Protein AF-A0A8J1TM72-F1 (afdb_monomer)

pLDDT: mean 85.05, std 18.15, range [40.53, 98.62]

InterPro domains:
  IPR001611 Leucine-rich repeat [PF13855] (45-104)
  IPR001611 Leucine-rich repeat [PS51450] (45-66)
  IPR003591 Leucine-rich repeat, typical subtype [SM00369] (44-66)
  IPR003591 Leucine-rich repeat, typical subtype [SM00369] (67-90)
  IPR032675 Leucine-rich repeat domain superfamily [G3DSA:3.80.10.10] (8-107)
  IPR050328 Multifunctional Developmental and Immune Receptor [PTHR24373] (18-104)

Mean predicted aligned error: 6.26 Å

Secondary structure (DSSP, 8-state):
-HHHHHHHHHHHHTTS----S-EEEE-TTS---EE-TTTTTT-TTEEEEE--SS---EE-TTTTTT-TT--EEE--SS---EE-TTTTTT-TT--EEE--SS---EE-

Structure (mmCIF, N/CA/C/O backbone):
data_AF-A0A8J1TM72-F1
#
_entry.id   AF-A0A8J1TM72-F1
#
loop_
_atom_site.group_PDB
_atom_site.id
_atom_site.type_symbol
_atom_site.label_atom_id
_atom_site.label_alt_id
_atom_site.label_comp_id
_atom_site.label_asym_id
_atom_site.label_entity_id
_atom_site.label_seq_id
_atom_site.pdbx_PDB_ins_code
_atom_site.Cartn_x
_atom_site.Cartn_y
_atom_site.Cartn_z
_atom_site.occupancy
_atom_site.B_iso_or_equiv
_atom_site.auth_seq_id
_atom_site.auth_comp_id
_atom_site.auth_asym_id
_atom_site.auth_atom_id
_atom_site.pdbx_PDB_model_num
ATOM 1 N N . THR A 1 1 ? 1.258 -18.904 8.062 1.00 47.78 1 THR A N 1
ATOM 2 C CA . THR A 1 1 ? 0.892 -17.989 9.167 1.00 47.78 1 THR A CA 1
ATOM 3 C C . THR A 1 1 ? 1.260 -16.580 8.745 1.00 47.78 1 THR A C 1
ATOM 5 O O . THR A 1 1 ? 2.222 -16.444 8.005 1.00 47.78 1 THR A O 1
ATOM 8 N N . MET A 1 2 ? 0.519 -15.552 9.168 1.00 47.16 2 MET A N 1
ATOM 9 C CA . MET A 1 2 ? 0.776 -14.132 8.842 1.00 47.16 2 MET A CA 1
ATOM 10 C C . MET A 1 2 ? 2.254 -13.732 9.047 1.00 47.16 2 MET A C 1
ATOM 12 O O . MET A 1 2 ? 2.827 -13.018 8.235 1.00 47.16 2 MET A O 1
ATOM 16 N N . LEU A 1 3 ? 2.906 -14.334 10.053 1.00 47.94 3 LEU A N 1
ATOM 17 C CA . LEU A 1 3 ? 4.338 -14.196 10.328 1.00 47.94 3 LEU A CA 1
ATOM 18 C C . LEU A 1 3 ? 5.245 -14.563 9.134 1.00 47.94 3 LEU A C 1
ATOM 20 O O . LEU A 1 3 ? 6.212 -13.860 8.879 1.00 47.94 3 LEU A O 1
ATOM 24 N N . LEU A 1 4 ? 4.938 -15.636 8.391 1.00 52.03 4 LEU A N 1
ATOM 25 C CA . LEU A 1 4 ? 5.744 -16.114 7.253 1.00 52.03 4 LEU A CA 1
ATOM 26 C C . LEU A 1 4 ? 5.687 -15.167 6.043 1.00 52.03 4 LEU A C 1
ATOM 28 O O . LEU A 1 4 ? 6.660 -15.095 5.302 1.00 52.03 4 LEU A O 1
ATOM 32 N N . VAL A 1 5 ? 4.584 -14.432 5.857 1.00 52.66 5 VAL A N 1
ATOM 33 C CA . VAL A 1 5 ? 4.389 -13.515 4.716 1.00 52.66 5 VAL A CA 1
ATOM 34 C C . VAL A 1 5 ? 5.096 -12.183 4.969 1.00 52.66 5 VAL A C 1
ATOM 36 O O . VAL A 1 5 ? 5.851 -11.719 4.119 1.00 52.66 5 VAL A O 1
ATOM 39 N N . THR A 1 6 ? 4.967 -11.624 6.179 1.00 53.47 6 THR A N 1
ATOM 40 C CA . THR A 1 6 ? 5.759 -10.456 6.606 1.00 53.47 6 THR A CA 1
ATOM 41 C C . THR A 1 6 ? 7.261 -10.771 6.594 1.00 53.47 6 THR A C 1
ATOM 43 O O . TH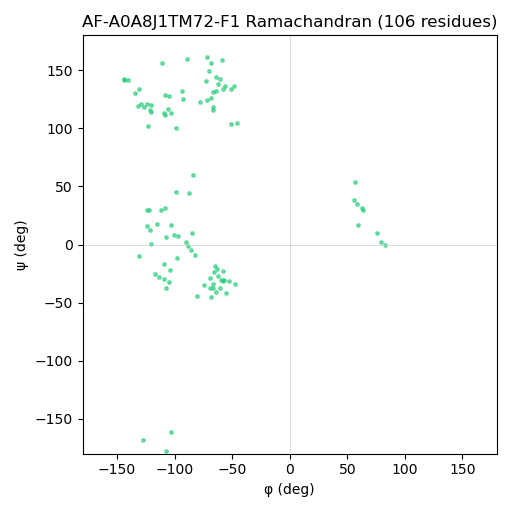R A 1 6 ? 8.065 -9.943 6.167 1.00 53.47 6 THR A O 1
ATOM 46 N N . LEU A 1 7 ? 7.649 -11.994 6.986 1.00 52.03 7 LEU A N 1
ATOM 47 C CA . LEU A 1 7 ? 9.027 -12.480 6.860 1.00 52.03 7 LEU A CA 1
ATOM 48 C C . LEU A 1 7 ? 9.460 -12.662 5.398 1.00 52.03 7 LEU A C 1
ATOM 50 O O . LEU A 1 7 ? 10.616 -12.391 5.111 1.00 52.03 7 LEU A O 1
ATOM 54 N N . MET A 1 8 ? 8.582 -13.057 4.471 1.00 54.62 8 MET A N 1
ATOM 55 C CA . MET A 1 8 ? 8.924 -13.203 3.047 1.00 54.62 8 MET A CA 1
ATOM 56 C C . MET A 1 8 ? 9.211 -11.862 2.367 1.00 54.62 8 MET A C 1
ATOM 58 O O . MET A 1 8 ? 10.230 -11.757 1.688 1.00 54.62 8 MET A O 1
ATOM 62 N N . ILE A 1 9 ? 8.388 -10.831 2.592 1.00 54.84 9 ILE A N 1
ATOM 63 C CA . ILE A 1 9 ? 8.647 -9.488 2.041 1.00 54.84 9 ILE A CA 1
ATOM 64 C C . ILE A 1 9 ? 9.940 -8.921 2.647 1.00 54.84 9 ILE A C 1
ATOM 66 O O . ILE A 1 9 ? 10.779 -8.398 1.921 1.00 54.84 9 ILE A O 1
ATOM 70 N N . CYS A 1 10 ? 10.174 -9.117 3.951 1.00 53.38 10 CYS A N 1
ATOM 71 C CA . CYS A 1 10 ? 11.408 -8.688 4.617 1.00 53.38 10 CYS A CA 1
ATOM 72 C C . CYS A 1 10 ? 12.658 -9.461 4.131 1.00 53.38 10 CYS A C 1
ATOM 74 O O . CYS A 1 10 ? 13.719 -8.870 3.941 1.00 53.38 10 CYS A O 1
ATOM 76 N N . PHE A 1 11 ? 12.538 -10.767 3.862 1.00 46.62 11 PHE A N 1
ATOM 77 C CA . PHE A 1 11 ? 13.636 -11.618 3.381 1.00 46.62 11 PHE A CA 1
ATOM 78 C C . PHE A 1 11 ? 13.969 -11.371 1.897 1.00 46.62 11 PHE A C 1
ATOM 80 O O . PHE A 1 11 ? 15.143 -11.373 1.519 1.00 46.62 11 PHE A O 1
ATOM 87 N N . LEU A 1 12 ? 12.965 -11.079 1.060 1.00 48.62 12 LEU A N 1
ATOM 88 C CA . LEU A 1 12 ? 13.157 -10.656 -0.335 1.00 48.62 12 LEU A CA 1
ATOM 89 C C . LEU A 1 12 ? 13.769 -9.243 -0.423 1.00 48.62 12 LEU A C 1
ATOM 91 O O . LEU A 1 12 ? 14.667 -9.015 -1.233 1.00 48.62 12 LEU A O 1
ATOM 95 N N . CYS A 1 13 ? 13.366 -8.333 0.474 1.00 50.25 13 CYS A N 1
ATOM 96 C CA . CYS A 1 13 ? 13.862 -6.953 0.592 1.00 50.25 13 CYS A CA 1
ATOM 97 C C . CYS A 1 13 ? 15.365 -6.858 0.940 1.00 50.25 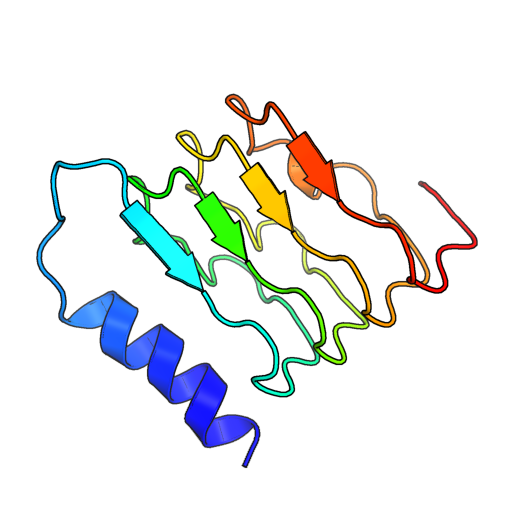13 CYS A C 1
ATOM 99 O O . CYS A 1 13 ? 15.990 -5.828 0.684 1.00 50.25 13 CYS A O 1
ATOM 101 N N . GLN A 1 14 ? 15.963 -7.918 1.503 1.00 47.06 14 GLN A N 1
ATOM 102 C CA . GLN A 1 14 ? 17.386 -7.960 1.875 1.00 47.06 14 GLN A CA 1
ATOM 103 C C . GLN A 1 14 ? 18.297 -8.657 0.849 1.00 47.06 14 GLN A C 1
ATOM 105 O O . GLN A 1 14 ? 19.517 -8.576 0.990 1.00 47.06 14 GLN A O 1
ATOM 110 N N . THR A 1 15 ? 17.757 -9.359 -0.159 1.00 40.53 15 THR A N 1
ATOM 111 C CA . THR A 1 15 ? 18.567 -10.296 -0.971 1.00 40.53 15 THR A CA 1
ATOM 112 C C . THR A 1 15 ? 18.440 -10.168 -2.489 1.00 40.53 15 THR A C 1
ATOM 114 O O . THR A 1 15 ? 19.259 -10.760 -3.194 1.00 40.53 15 THR A O 1
ATOM 117 N N . MET A 1 16 ? 17.495 -9.387 -3.027 1.00 47.50 16 MET A N 1
ATOM 118 C CA . MET A 1 16 ? 17.399 -9.206 -4.481 1.00 47.50 16 MET A CA 1
ATOM 119 C C . MET A 1 16 ? 18.199 -7.977 -4.950 1.00 47.50 16 MET A C 1
ATOM 121 O O . MET A 1 16 ? 17.977 -6.877 -4.442 1.00 47.50 16 MET A O 1
ATOM 125 N N . PRO A 1 17 ? 19.138 -8.123 -5.907 1.00 49.00 17 PRO A N 1
ATOM 126 C CA . PRO A 1 17 ? 19.819 -6.978 -6.500 1.00 49.00 17 PRO A CA 1
ATOM 127 C C . PRO A 1 17 ? 18.802 -6.057 -7.184 1.00 49.00 17 PRO A C 1
ATOM 129 O O . PRO A 1 17 ? 17.838 -6.527 -7.783 1.00 49.00 17 PRO A O 1
ATOM 132 N N . GLN A 1 18 ? 19.035 -4.747 -7.087 1.00 51.06 18 GLN A N 1
ATOM 133 C CA . GLN A 1 18 ? 18.233 -3.689 -7.709 1.00 51.06 18 GLN A CA 1
ATOM 134 C C . GLN A 1 18 ? 18.041 -3.973 -9.209 1.00 51.06 18 GLN A C 1
ATOM 136 O O . GLN A 1 18 ? 18.967 -3.800 -10.006 1.00 51.06 18 GLN A O 1
ATOM 141 N N . LEU A 1 19 ? 16.852 -4.438 -9.598 1.00 46.88 19 LEU A N 1
ATOM 142 C CA . LEU A 1 19 ? 16.505 -4.639 -11.002 1.00 46.88 19 LEU A CA 1
ATOM 143 C C . LEU A 1 19 ? 16.166 -3.273 -11.608 1.00 46.88 19 LEU A C 1
ATOM 145 O O . LEU A 1 19 ? 15.319 -2.536 -11.105 1.00 46.88 19 LEU A O 1
ATOM 149 N N . THR A 1 20 ? 16.890 -2.923 -12.667 1.00 48.38 20 THR A N 1
ATOM 150 C CA . THR A 1 20 ? 16.915 -1.595 -13.306 1.00 48.38 20 THR A CA 1
ATOM 151 C C . THR A 1 20 ? 15.791 -1.393 -14.328 1.00 48.38 20 THR A C 1
ATOM 153 O O . THR A 1 20 ? 15.784 -0.406 -15.058 1.00 48.38 20 THR A O 1
ATOM 156 N N . GLU A 1 21 ? 14.833 -2.316 -14.378 1.00 54.94 21 GLU A N 1
ATOM 157 C CA . GLU A 1 21 ? 13.635 -2.221 -15.208 1.00 54.94 21 GLU A CA 1
ATOM 158 C C . GLU A 1 21 ? 12.398 -2.031 -14.327 1.00 54.94 21 GLU A C 1
ATOM 160 O O . GLU A 1 21 ? 12.404 -2.386 -13.145 1.00 54.94 21 GLU A O 1
ATOM 165 N N . ALA A 1 22 ? 11.345 -1.446 -14.908 1.00 56.34 22 ALA A N 1
ATOM 166 C CA . ALA A 1 22 ? 10.056 -1.222 -14.263 1.00 56.34 22 ALA A CA 1
ATOM 167 C C . ALA A 1 22 ? 9.611 -2.490 -13.523 1.00 56.34 22 ALA A C 1
ATOM 169 O O . ALA A 1 22 ? 9.220 -3.486 -14.135 1.00 56.34 22 ALA A O 1
ATOM 170 N N . THR A 1 23 ? 9.727 -2.466 -12.195 1.00 81.94 23 THR A N 1
ATOM 171 C CA . THR A 1 23 ? 9.484 -3.661 -11.397 1.00 81.94 23 THR A CA 1
ATOM 172 C C . THR A 1 23 ? 8.030 -3.646 -10.949 1.00 81.94 23 THR A C 1
ATOM 174 O O . THR A 1 23 ? 7.506 -2.624 -10.491 1.00 81.94 23 THR A O 1
ATOM 177 N N . ARG A 1 24 ? 7.365 -4.786 -11.123 1.00 87.06 24 ARG A N 1
ATOM 178 C CA . ARG A 1 24 ? 6.026 -5.047 -10.605 1.00 87.06 24 ARG A CA 1
ATOM 179 C C . ARG A 1 24 ? 6.149 -5.978 -9.409 1.00 87.06 24 ARG A C 1
ATOM 181 O O . ARG A 1 24 ? 6.716 -7.059 -9.548 1.00 87.06 24 ARG A O 1
ATOM 188 N N . LEU A 1 25 ? 5.555 -5.594 -8.286 1.00 88.06 25 LEU A N 1
ATOM 189 C CA . LEU A 1 25 ? 5.358 -6.465 -7.131 1.00 88.06 25 LEU A CA 1
ATOM 190 C C . LEU A 1 25 ? 3.876 -6.818 -7.018 1.00 88.06 25 LEU A C 1
ATOM 192 O O . LEU A 1 25 ? 3.007 -5.944 -7.067 1.00 88.06 25 LEU A O 1
ATOM 196 N N . ASP A 1 26 ? 3.593 -8.111 -6.905 1.00 88.75 26 ASP A N 1
ATOM 197 C CA . ASP A 1 26 ? 2.240 -8.634 -6.764 1.00 88.75 26 ASP A CA 1
ATOM 198 C C . ASP A 1 26 ? 2.136 -9.464 -5.486 1.00 88.75 26 ASP A C 1
ATOM 200 O O . ASP A 1 26 ? 2.590 -10.603 -5.435 1.00 88.75 26 ASP A O 1
ATOM 204 N N . GLU A 1 27 ? 1.542 -8.862 -4.461 1.00 90.38 27 GLU A N 1
ATOM 205 C CA . GLU A 1 27 ? 1.259 -9.463 -3.155 1.00 90.38 27 GLU A CA 1
ATOM 206 C C . GLU A 1 27 ? -0.258 -9.632 -2.972 1.00 90.38 27 GLU A C 1
ATOM 208 O O . GLU A 1 27 ? -0.796 -9.550 -1.865 1.00 90.38 27 GLU A O 1
ATOM 213 N N . SER A 1 28 ? -0.990 -9.828 -4.071 1.00 92.00 28 SER A N 1
ATOM 214 C CA . SER A 1 28 ? -2.440 -10.011 -4.028 1.00 92.00 28 SER A CA 1
ATOM 215 C C . SER A 1 28 ? -2.801 -11.384 -3.456 1.00 92.00 28 SER A C 1
ATOM 217 O O . SER A 1 28 ? -2.210 -12.399 -3.827 1.00 92.00 28 SER A O 1
ATOM 219 N N . ASN A 1 29 ? -3.849 -11.461 -2.631 1.00 91.56 29 ASN A N 1
ATOM 220 C CA . ASN A 1 29 ? -4.316 -12.703 -1.984 1.00 91.56 29 ASN A CA 1
ATOM 221 C C . ASN A 1 29 ? -3.311 -13.365 -1.013 1.00 91.56 29 ASN A C 1
ATOM 223 O O . ASN A 1 29 ? -3.321 -14.588 -0.850 1.00 91.56 29 ASN A O 1
ATOM 227 N N . THR A 1 30 ? -2.469 -12.591 -0.329 1.00 85.56 30 THR A N 1
ATOM 228 C CA . THR A 1 30 ? -1.485 -13.107 0.644 1.00 85.56 30 THR A CA 1
ATOM 229 C C . THR A 1 30 ? -1.923 -12.967 2.107 1.00 85.56 30 THR A C 1
ATOM 231 O O . THR A 1 30 ? -1.172 -13.310 3.018 1.00 85.56 30 THR A O 1
ATOM 234 N N . GLN A 1 31 ? -3.178 -12.567 2.344 1.00 90.06 31 GLN A N 1
ATOM 235 C CA . GLN A 1 31 ? -3.789 -12.388 3.671 1.00 90.06 31 GLN A CA 1
ATOM 236 C C . GLN A 1 31 ? -3.119 -11.288 4.512 1.00 90.06 31 GLN A C 1
ATOM 238 O O . GLN A 1 31 ? -3.118 -11.364 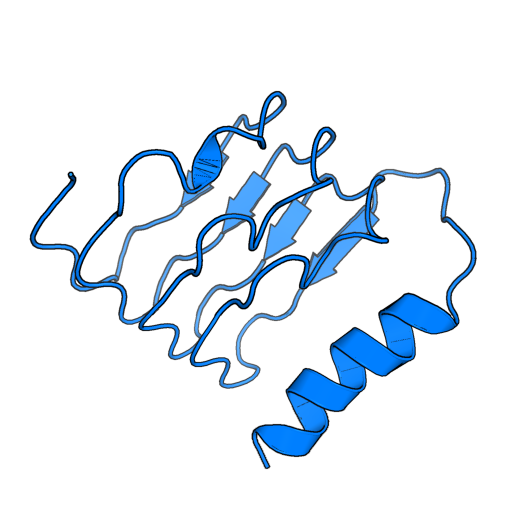5.742 1.00 90.06 31 GLN A O 1
ATOM 243 N N . LEU A 1 32 ? -2.562 -10.259 3.866 1.00 88.50 32 LEU A N 1
ATOM 244 C CA . LEU A 1 32 ? -2.029 -9.085 4.563 1.00 88.50 32 LEU A CA 1
ATOM 245 C C . LEU A 1 32 ? -3.140 -8.360 5.326 1.00 88.50 32 LEU A C 1
ATOM 247 O O . LEU A 1 32 ? -4.240 -8.197 4.805 1.00 88.50 32 LEU A O 1
ATOM 251 N N . THR A 1 33 ? -2.842 -7.915 6.545 1.00 93.19 33 THR A N 1
ATOM 252 C CA . THR A 1 33 ? -3.792 -7.215 7.431 1.00 93.19 33 THR A CA 1
ATOM 253 C C . THR A 1 33 ? -3.378 -5.781 7.744 1.00 93.19 33 THR A C 1
ATOM 255 O O . THR A 1 33 ? -4.233 -4.938 8.001 1.00 93.19 33 THR A O 1
ATOM 258 N N . ILE A 1 34 ? -2.082 -5.483 7.678 1.00 92.81 34 ILE A N 1
ATOM 259 C CA . ILE A 1 34 ? -1.516 -4.165 7.955 1.00 92.81 34 ILE A CA 1
ATOM 260 C C . ILE A 1 34 ? -0.346 -3.894 7.009 1.00 92.81 34 ILE A C 1
ATOM 262 O O . ILE A 1 34 ? 0.429 -4.805 6.703 1.00 92.81 34 ILE A O 1
ATOM 266 N N . LEU A 1 35 ? -0.223 -2.648 6.552 1.00 93.12 35 LEU A N 1
ATOM 267 C CA . LEU A 1 35 ? 0.978 -2.146 5.886 1.00 93.12 35 LEU A CA 1
ATOM 268 C C . LEU A 1 35 ? 1.752 -1.288 6.881 1.00 93.12 35 LEU A C 1
ATOM 270 O O . LEU A 1 35 ? 1.257 -0.244 7.301 1.00 93.12 35 LEU A O 1
ATOM 274 N N . THR A 1 36 ? 2.936 -1.749 7.269 1.00 91.06 36 THR A N 1
ATOM 275 C CA . THR A 1 36 ? 3.756 -1.091 8.291 1.00 91.06 36 THR A CA 1
ATOM 276 C C . THR A 1 36 ? 4.695 -0.058 7.687 1.00 91.06 36 THR A C 1
ATOM 278 O O . THR A 1 36 ? 5.031 -0.145 6.503 1.00 91.06 36 THR A O 1
ATOM 281 N N . GLU A 1 37 ? 5.177 0.875 8.504 1.00 89.38 37 GLU A N 1
ATOM 282 C CA . GLU A 1 37 ? 6.189 1.858 8.104 1.00 89.38 37 GLU A CA 1
ATOM 283 C C . GLU A 1 37 ? 7.378 1.192 7.375 1.00 89.38 37 GLU A C 1
ATOM 285 O O . GLU A 1 37 ? 7.880 0.145 7.793 1.00 89.38 37 GLU A O 1
ATOM 290 N N . ASN A 1 38 ? 7.837 1.796 6.271 1.00 87.25 38 ASN A N 1
ATOM 291 C CA . ASN A 1 38 ? 9.006 1.364 5.494 1.00 87.25 38 ASN A CA 1
ATOM 292 C C . ASN A 1 38 ? 8.934 -0.069 4.926 1.00 87.25 38 ASN A C 1
ATOM 294 O O . ASN A 1 38 ? 9.957 -0.607 4.495 1.00 87.25 38 ASN A O 1
ATOM 298 N N . MET A 1 39 ? 7.745 -0.683 4.856 1.00 85.88 39 MET A N 1
ATOM 299 C CA . MET A 1 39 ? 7.555 -2.052 4.350 1.00 85.88 39 MET A CA 1
ATOM 300 C C . MET A 1 39 ? 8.174 -2.277 2.958 1.00 85.88 39 MET A C 1
ATOM 302 O O . MET A 1 39 ? 8.660 -3.372 2.671 1.00 85.88 39 MET A O 1
ATOM 306 N N . PHE A 1 40 ? 8.214 -1.242 2.113 1.00 86.56 40 PHE A N 1
ATOM 307 C CA . PHE A 1 40 ? 8.735 -1.318 0.745 1.00 86.56 40 PHE A CA 1
ATOM 308 C C . PHE A 1 40 ? 9.997 -0.476 0.498 1.00 86.56 40 PHE A C 1
ATOM 310 O O . PHE A 1 40 ? 10.350 -0.246 -0.656 1.00 86.56 40 PHE A O 1
ATOM 317 N N . VAL A 1 41 ? 10.713 -0.050 1.544 1.00 85.06 41 VAL A N 1
ATOM 318 C CA . VAL A 1 41 ? 11.781 0.968 1.440 1.00 85.06 41 VAL A CA 1
ATOM 319 C C . VAL A 1 41 ? 12.916 0.630 0.458 1.00 85.06 41 VAL A C 1
ATOM 321 O O . VAL A 1 41 ? 13.467 1.531 -0.166 1.00 85.06 41 VAL A O 1
ATOM 324 N N . ASN A 1 42 ? 13.245 -0.653 0.253 1.0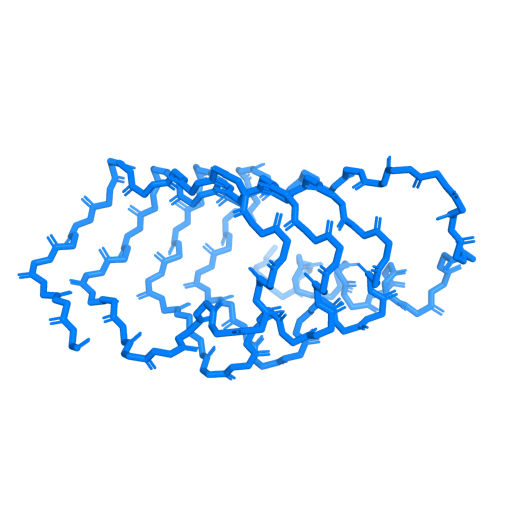0 81.50 42 ASN A N 1
ATOM 325 C CA . ASN A 1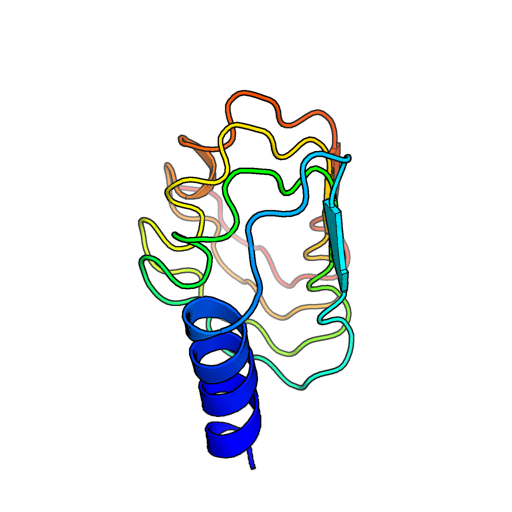 42 ? 14.305 -1.051 -0.691 1.00 81.50 42 ASN A CA 1
ATOM 326 C C . ASN A 1 42 ? 13.813 -1.258 -2.134 1.00 81.50 42 ASN A C 1
ATOM 328 O O . ASN A 1 42 ? 14.616 -1.569 -3.014 1.00 81.50 42 ASN A O 1
ATOM 332 N N . HIS A 1 43 ? 12.518 -1.092 -2.398 1.00 83.19 43 HIS A N 1
ATOM 333 C CA . HIS A 1 43 ? 11.900 -1.342 -3.699 1.00 83.19 43 HIS A CA 1
ATOM 334 C C . HIS A 1 43 ? 11.704 -0.045 -4.506 1.00 83.19 43 HIS A C 1
ATOM 336 O O . HIS A 1 43 ? 10.649 0.192 -5.095 1.00 83.19 43 HIS A O 1
ATOM 342 N N . THR A 1 44 ? 12.729 0.806 -4.537 1.00 88.25 44 THR A N 1
ATOM 343 C CA . THR A 1 44 ? 12.665 2.174 -5.088 1.00 88.25 44 THR A CA 1
ATOM 344 C C . THR A 1 44 ? 12.392 2.238 -6.599 1.00 88.25 44 THR A C 1
ATOM 346 O O . THR A 1 44 ? 11.944 3.268 -7.109 1.00 88.25 44 THR A O 1
ATOM 349 N N . SER A 1 45 ? 12.615 1.134 -7.324 1.00 89.25 45 SER A N 1
ATOM 350 C CA . SER A 1 45 ? 12.312 0.985 -8.754 1.00 89.25 45 SER A CA 1
ATOM 351 C C . SER A 1 45 ? 10.902 0.448 -9.056 1.00 89.25 45 SER A C 1
ATOM 353 O O . SER A 1 45 ? 10.569 0.235 -10.228 1.00 89.25 45 SER A O 1
ATOM 355 N N . LEU A 1 46 ? 10.056 0.209 -8.040 1.00 91.00 46 LEU A N 1
ATOM 356 C CA . LEU A 1 46 ? 8.689 -0.261 -8.273 1.00 91.00 46 LEU A CA 1
ATOM 357 C C . LEU A 1 46 ? 7.865 0.776 -9.028 1.00 91.00 46 LEU A C 1
ATOM 359 O O . LEU A 1 46 ? 7.803 1.943 -8.657 1.00 91.00 46 LEU A O 1
ATOM 363 N N . THR A 1 47 ? 7.176 0.296 -10.057 1.00 95.44 47 THR A N 1
ATOM 364 C CA . THR A 1 47 ? 6.234 1.078 -10.876 1.00 95.44 47 THR A CA 1
ATOM 365 C C . THR A 1 47 ? 4.800 0.586 -10.697 1.00 95.44 47 THR A C 1
ATOM 367 O O . THR A 1 47 ? 3.864 1.383 -10.738 1.00 95.44 47 THR A O 1
ATOM 370 N N . ASP A 1 48 ? 4.629 -0.698 -10.373 1.00 95.62 48 ASP A N 1
ATOM 371 C CA . ASP A 1 48 ? 3.337 -1.341 -10.161 1.00 95.62 48 ASP A CA 1
ATOM 372 C C . ASP A 1 48 ? 3.354 -2.157 -8.861 1.00 95.62 48 ASP A C 1
ATOM 374 O O . ASP A 1 48 ? 4.105 -3.126 -8.739 1.00 95.62 48 ASP A O 1
ATOM 378 N N . LEU A 1 49 ? 2.486 -1.808 -7.911 1.00 95.75 49 LEU A N 1
ATOM 379 C CA . LEU A 1 49 ? 2.309 -2.519 -6.645 1.00 95.75 49 LEU A CA 1
ATOM 380 C C . LEU A 1 49 ? 0.860 -2.993 -6.515 1.00 95.75 49 LEU A C 1
ATOM 382 O O . LEU A 1 49 ? -0.079 -2.191 -6.448 1.00 95.75 49 LEU A O 1
ATOM 386 N N . ARG A 1 50 ? 0.675 -4.315 -6.483 1.00 96.31 50 ARG A N 1
ATOM 387 C CA . ARG A 1 50 ? -0.627 -4.950 -6.268 1.00 96.31 50 ARG A CA 1
ATOM 388 C C .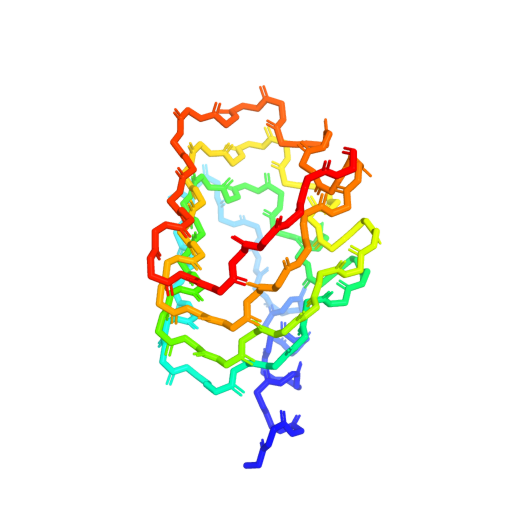 ARG A 1 50 ? -0.722 -5.539 -4.867 1.00 96.31 50 ARG A C 1
ATOM 390 O O . ARG A 1 50 ? 0.026 -6.445 -4.523 1.00 96.31 50 ARG A O 1
ATOM 397 N N . LEU A 1 51 ? -1.651 -5.003 -4.083 1.00 96.31 51 LEU A N 1
ATOM 398 C CA . LEU A 1 51 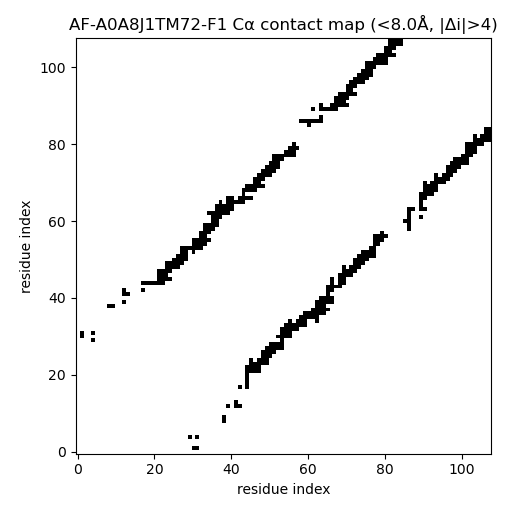? -1.987 -5.412 -2.717 1.00 96.31 51 LEU A CA 1
ATOM 399 C C . LEU A 1 51 ? -3.478 -5.766 -2.598 1.00 96.31 51 LEU A C 1
ATOM 401 O O . LEU A 1 51 ? -4.033 -5.807 -1.496 1.00 96.31 51 LEU A O 1
ATOM 405 N N . ASP A 1 52 ? -4.154 -5.981 -3.726 1.00 98.06 52 ASP A N 1
ATOM 406 C CA . ASP A 1 52 ? -5.584 -6.254 -3.749 1.00 98.06 52 ASP A CA 1
ATOM 407 C C . ASP A 1 52 ? -5.952 -7.641 -3.229 1.00 98.06 52 ASP A C 1
ATOM 409 O O . ASP A 1 52 ? -5.131 -8.557 -3.155 1.00 98.06 52 ASP A O 1
ATOM 413 N N . ARG A 1 53 ? -7.228 -7.794 -2.859 1.00 97.50 53 ARG A N 1
ATOM 414 C CA . ARG A 1 53 ? -7.785 -9.060 -2.353 1.00 97.50 53 ARG A CA 1
ATOM 415 C C . ARG A 1 53 ? -7.065 -9.566 -1.100 1.00 97.50 53 ARG A C 1
ATOM 417 O O . ARG A 1 53 ? -6.887 -10.770 -0.913 1.00 97.50 53 ARG A O 1
ATOM 424 N N . ASN A 1 54 ? -6.635 -8.643 -0.249 1.00 95.56 54 ASN A N 1
ATOM 425 C CA . ASN A 1 54 ? -6.070 -8.937 1.060 1.00 95.56 54 ASN A CA 1
ATOM 426 C C . ASN A 1 54 ? -7.112 -8.653 2.157 1.00 95.56 54 ASN A C 1
ATOM 428 O O . ASN A 1 54 ? -8.318 -8.676 1.919 1.00 95.56 54 ASN A O 1
ATOM 432 N N . GLN A 1 55 ? -6.660 -8.497 3.395 1.00 97.06 55 GLN A N 1
ATOM 433 C CA . GLN A 1 55 ? -7.483 -8.199 4.563 1.00 97.06 55 GLN A CA 1
ATOM 434 C C . GLN A 1 55 ? -6.986 -6.916 5.244 1.00 97.06 55 GLN A C 1
ATOM 436 O O . GLN A 1 55 ? -7.090 -6.800 6.463 1.00 97.06 55 GLN A O 1
ATOM 441 N N . ILE A 1 56 ? -6.400 -5.988 4.475 1.00 97.31 56 ILE A N 1
ATOM 442 C CA . ILE A 1 56 ? -5.719 -4.806 5.012 1.00 97.31 56 ILE A CA 1
ATOM 443 C C . ILE A 1 56 ? -6.754 -3.897 5.669 1.00 97.31 56 ILE A C 1
ATOM 445 O O . ILE A 1 56 ? -7.658 -3.409 4.994 1.00 97.31 56 ILE A O 1
ATOM 449 N N . THR A 1 57 ? -6.609 -3.677 6.973 1.00 97.06 57 THR A N 1
ATOM 450 C CA . THR A 1 57 ? -7.452 -2.775 7.770 1.00 97.06 57 THR A CA 1
ATOM 451 C C . THR A 1 57 ? -6.747 -1.467 8.100 1.00 97.06 57 THR A C 1
ATOM 453 O O . THR A 1 57 ? -7.409 -0.473 8.378 1.00 97.06 57 THR A O 1
ATOM 456 N N . GLU A 1 58 ? -5.412 -1.453 8.069 1.00 95.69 58 GLU A N 1
ATOM 457 C CA . GLU A 1 58 ? -4.604 -0.293 8.440 1.00 95.69 58 GLU A CA 1
ATOM 458 C C . GLU A 1 58 ? -3.393 -0.109 7.515 1.00 95.69 58 GLU A C 1
ATOM 460 O O . GLU A 1 58 ? -2.740 -1.069 7.100 1.00 95.69 58 GLU A O 1
ATOM 465 N N . ILE A 1 59 ? -3.101 1.158 7.217 1.00 96.44 59 ILE A N 1
ATOM 466 C CA . ILE A 1 59 ? -1.878 1.617 6.559 1.00 96.44 59 ILE A CA 1
ATOM 467 C C . ILE A 1 59 ? -1.212 2.594 7.525 1.00 96.44 59 ILE A C 1
ATOM 469 O O . ILE A 1 59 ? -1.771 3.652 7.829 1.00 96.44 59 ILE A O 1
ATOM 473 N N . GLU A 1 60 ? -0.042 2.227 8.036 1.00 94.12 60 GLU A N 1
ATOM 474 C CA . GLU A 1 60 ? 0.746 3.103 8.895 1.00 94.12 60 GLU A CA 1
ATOM 475 C C . GLU A 1 60 ? 1.330 4.277 8.086 1.00 94.12 60 GLU A C 1
ATOM 477 O O . GLU A 1 60 ? 1.625 4.134 6.891 1.00 94.12 60 GLU A O 1
ATOM 482 N N . PRO A 1 61 ? 1.530 5.453 8.712 1.00 93.81 61 PRO A N 1
ATOM 483 C CA . PRO A 1 61 ? 2.290 6.535 8.097 1.00 93.81 61 PRO A CA 1
ATOM 484 C C . PRO A 1 61 ? 3.645 6.028 7.590 1.00 93.81 61 PRO A C 1
ATOM 486 O O . PRO A 1 61 ? 4.336 5.294 8.286 1.00 93.81 61 PRO A O 1
ATOM 489 N N . GLY A 1 62 ? 4.020 6.399 6.365 1.00 92.19 62 GLY A N 1
ATOM 490 C CA . GLY A 1 62 ? 5.293 5.976 5.776 1.00 92.19 62 GLY A CA 1
ATOM 491 C C . GLY A 1 62 ? 5.342 4.523 5.287 1.00 92.19 62 GLY A C 1
ATOM 492 O O . GLY A 1 62 ? 6.414 4.049 4.912 1.00 92.19 62 GLY A O 1
ATOM 493 N N . ALA A 1 63 ? 4.218 3.798 5.227 1.00 94.50 63 ALA A N 1
ATOM 494 C CA . ALA A 1 63 ? 4.200 2.442 4.666 1.00 94.50 63 ALA A CA 1
ATOM 495 C C . ALA A 1 63 ? 4.700 2.378 3.209 1.00 94.50 63 ALA A C 1
ATOM 497 O O . ALA A 1 63 ? 5.321 1.397 2.800 1.00 94.50 63 ALA A O 1
ATOM 498 N N . PHE A 1 64 ? 4.480 3.450 2.443 1.00 94.88 64 PHE A N 1
ATOM 499 C CA . PHE A 1 64 ? 4.911 3.586 1.049 1.00 94.88 64 PHE A CA 1
ATOM 500 C C . PHE A 1 64 ? 6.155 4.474 0.863 1.00 94.88 64 PHE A C 1
ATOM 502 O O . PHE A 1 64 ? 6.423 4.940 -0.245 1.00 94.88 64 PHE A O 1
ATOM 509 N N . SER A 1 65 ? 6.914 4.737 1.930 1.00 92.25 65 SER A N 1
ATOM 510 C CA . SER A 1 65 ? 8.160 5.506 1.849 1.00 92.25 65 SER A CA 1
ATOM 511 C C . SER A 1 65 ? 9.148 4.881 0.855 1.00 92.25 65 SER A C 1
ATOM 513 O O . SER A 1 65 ? 9.349 3.667 0.847 1.00 92.25 65 SER A O 1
ATOM 515 N N . GLY A 1 66 ? 9.780 5.721 0.029 1.00 90.31 66 GLY A N 1
ATOM 516 C CA . GLY A 1 66 ? 10.772 5.308 -0.974 1.00 90.31 66 GLY A CA 1
ATOM 517 C C . GLY A 1 66 ? 10.189 4.805 -2.299 1.00 90.31 66 GLY A C 1
ATOM 518 O O . GLY A 1 66 ? 10.946 4.478 -3.209 1.00 90.31 66 GLY A O 1
ATOM 519 N N . LEU A 1 67 ? 8.860 4.763 -2.447 1.00 93.56 67 LEU A N 1
ATOM 520 C CA . LEU A 1 67 ? 8.187 4.362 -3.687 1.00 93.56 67 LEU A CA 1
ATOM 521 C C . LEU A 1 67 ? 7.969 5.540 -4.655 1.00 93.56 67 LEU A C 1
ATOM 523 O O . LEU A 1 67 ? 6.899 5.679 -5.248 1.00 93.56 67 LEU A O 1
ATOM 527 N N . ASP A 1 68 ? 8.987 6.386 -4.838 1.00 93.38 68 ASP A N 1
ATOM 528 C CA . ASP A 1 68 ? 8.900 7.610 -5.654 1.00 93.38 68 ASP A CA 1
ATOM 529 C C . ASP A 1 68 ? 8.588 7.323 -7.135 1.00 93.38 68 ASP A C 1
ATOM 531 O O . ASP A 1 68 ? 7.980 8.146 -7.821 1.00 93.38 68 ASP A O 1
ATOM 535 N N . SER A 1 69 ? 8.967 6.136 -7.624 1.00 94.62 69 SER A N 1
ATOM 536 C CA . SER A 1 69 ? 8.745 5.680 -9.005 1.00 94.62 69 SER A CA 1
ATOM 537 C C . SER A 1 69 ? 7.373 5.028 -9.237 1.00 94.62 69 SER A C 1
ATOM 539 O O . SER A 1 69 ? 7.056 4.667 -10.374 1.00 94.62 69 SER A O 1
ATOM 541 N N . LEU A 1 70 ? 6.557 4.845 -8.190 1.00 96.69 70 LEU A N 1
ATOM 542 C CA . LEU A 1 70 ? 5.330 4.054 -8.272 1.00 96.69 70 LEU A CA 1
ATOM 543 C C . LEU A 1 70 ? 4.250 4.777 -9.078 1.00 96.69 70 LEU A C 1
ATOM 545 O O . LEU A 1 70 ? 3.843 5.883 -8.738 1.00 96.69 70 LEU A O 1
ATOM 549 N N . GLN A 1 71 ? 3.742 4.118 -10.118 1.00 97.81 71 GLN A N 1
ATOM 550 C CA . GLN A 1 71 ? 2.719 4.646 -11.025 1.00 97.81 71 GLN A CA 1
ATOM 551 C C . GLN A 1 71 ? 1.344 4.025 -10.775 1.00 97.81 71 GLN A C 1
ATOM 553 O O . GLN A 1 71 ? 0.318 4.689 -10.950 1.00 97.81 71 GLN A O 1
ATOM 558 N N . HIS A 1 72 ? 1.301 2.763 -10.347 1.00 98.31 72 HIS A N 1
ATOM 559 C CA . HIS A 1 72 ? 0.063 2.029 -10.124 1.00 98.31 72 HIS A CA 1
ATOM 560 C C . HIS A 1 72 ? 0.043 1.387 -8.736 1.00 98.31 72 HIS A C 1
ATOM 562 O O . HIS A 1 72 ? 0.876 0.535 -8.428 1.00 98.31 72 HIS A O 1
ATOM 568 N N . LEU A 1 73 ? -0.958 1.746 -7.929 1.00 98.38 73 LEU A N 1
ATOM 569 C CA . LEU A 1 73 ? -1.217 1.143 -6.624 1.00 98.38 73 LEU A CA 1
ATOM 570 C C . LEU A 1 73 ? -2.619 0.531 -6.592 1.00 98.38 73 LEU A C 1
ATOM 572 O O . LEU A 1 73 ? -3.628 1.222 -6.762 1.00 98.38 73 LEU A O 1
ATOM 576 N N . SER A 1 74 ? -2.685 -0.778 -6.357 1.00 98.56 74 SER A N 1
ATOM 577 C CA . SER A 1 74 ? -3.941 -1.511 -6.203 1.00 98.56 74 SER A CA 1
ATOM 578 C C . SER A 1 74 ? -4.140 -1.935 -4.752 1.00 98.56 74 SER A C 1
ATOM 580 O O . SER A 1 74 ? -3.401 -2.771 -4.247 1.00 98.56 74 SER A O 1
ATOM 582 N N . LEU A 1 75 ? -5.153 -1.365 -4.100 1.00 98.44 75 LEU A N 1
ATOM 583 C CA . LEU A 1 75 ? -5.592 -1.671 -2.733 1.00 98.44 75 LEU A CA 1
ATOM 584 C C . LEU A 1 75 ? -7.061 -2.128 -2.703 1.00 98.44 75 LEU A C 1
ATOM 586 O O . LEU A 1 75 ? -7.673 -2.188 -1.637 1.00 98.44 75 LEU A O 1
ATOM 590 N N . HIS A 1 76 ? -7.653 -2.428 -3.860 1.00 98.62 76 HIS A N 1
ATOM 591 C CA . HIS A 1 76 ? -9.061 -2.800 -3.948 1.00 98.62 76 HIS A CA 1
ATOM 592 C C . HIS A 1 76 ? -9.336 -4.160 -3.293 1.00 98.62 76 HIS A C 1
ATOM 594 O O . HIS A 1 76 ? -8.445 -5.004 -3.199 1.00 98.62 76 HIS A O 1
ATOM 600 N N . ASN A 1 77 ? -10.578 -4.389 -2.867 1.00 98.62 77 ASN A N 1
ATOM 601 C CA . ASN A 1 77 ? -10.971 -5.623 -2.179 1.00 98.62 77 ASN A CA 1
ATOM 602 C C . ASN A 1 77 ? -10.122 -5.873 -0.912 1.00 98.62 77 ASN A C 1
ATOM 604 O O . ASN A 1 77 ? -9.471 -6.906 -0.769 1.00 98.62 77 ASN A O 1
ATOM 608 N N . ASN A 1 78 ? -10.095 -4.867 -0.036 1.00 98.62 78 ASN A N 1
ATOM 609 C CA . ASN A 1 78 ? -9.484 -4.883 1.295 1.00 98.62 78 ASN A CA 1
ATOM 610 C C . ASN A 1 78 ? -10.525 -4.407 2.328 1.00 98.62 78 ASN A C 1
ATOM 612 O O . ASN A 1 78 ? -11.716 -4.341 2.026 1.00 98.62 78 ASN A O 1
ATOM 616 N N . LYS A 1 79 ? -10.099 -4.113 3.560 1.00 98.44 79 LYS A N 1
ATOM 617 C CA . LYS A 1 79 ? -10.968 -3.748 4.689 1.00 98.44 79 LYS A CA 1
ATOM 618 C C . LYS A 1 79 ? -10.624 -2.378 5.277 1.00 98.44 79 LYS A C 1
ATOM 620 O O . LYS A 1 79 ? -10.791 -2.153 6.473 1.00 98.44 79 LYS A O 1
ATOM 625 N N . LEU A 1 80 ? -10.103 -1.469 4.454 1.00 98.38 80 LEU A N 1
ATOM 626 C CA . LEU A 1 80 ? -9.790 -0.111 4.896 1.00 98.38 80 LEU A CA 1
ATOM 627 C C . LEU A 1 80 ? -11.087 0.622 5.233 1.00 98.38 80 LEU A C 1
ATOM 629 O O . LEU A 1 80 ? -12.011 0.620 4.421 1.00 98.38 80 LEU A O 1
ATOM 633 N N . THR A 1 81 ? -11.133 1.265 6.397 1.00 98.12 81 THR A N 1
ATOM 634 C CA . THR A 1 81 ? -12.292 2.045 6.866 1.00 98.12 81 THR A CA 1
ATOM 635 C C . THR A 1 81 ? -12.040 3.550 6.863 1.00 98.12 81 THR A C 1
ATOM 637 O O . THR A 1 81 ? -12.967 4.327 6.637 1.00 98.12 81 THR A O 1
ATOM 640 N N . ILE A 1 82 ? -10.789 3.962 7.063 1.00 96.81 82 ILE A N 1
ATOM 641 C CA . ILE A 1 82 ? -10.367 5.363 7.118 1.00 96.81 82 ILE A CA 1
ATOM 642 C C . ILE A 1 82 ? -9.157 5.540 6.205 1.00 96.81 82 ILE A C 1
ATOM 644 O O . ILE A 1 82 ? -8.214 4.744 6.250 1.00 96.81 82 ILE A O 1
ATOM 648 N N . LEU A 1 83 ? -9.164 6.595 5.391 1.00 95.44 83 LEU A N 1
A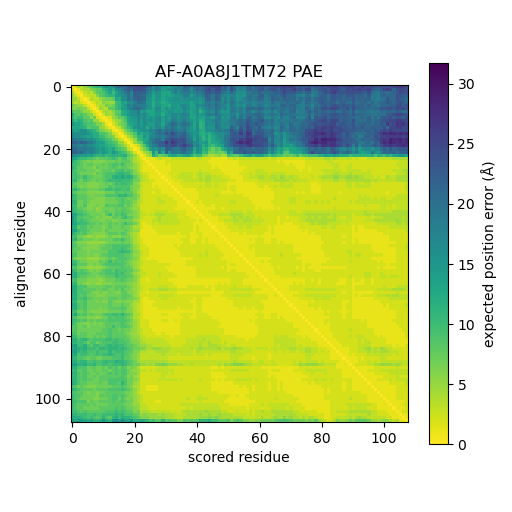TOM 649 C CA . LEU A 1 83 ? -7.969 7.058 4.693 1.00 95.44 83 LEU A CA 1
ATOM 650 C C . LEU A 1 83 ? -7.360 8.223 5.467 1.00 95.44 83 LEU A C 1
ATOM 652 O O . LEU A 1 83 ? -7.835 9.352 5.366 1.00 95.44 83 LEU A O 1
ATOM 656 N N . LYS A 1 84 ? -6.312 7.922 6.240 1.00 95.06 84 LYS A N 1
ATOM 657 C CA . LYS A 1 84 ? -5.564 8.927 7.001 1.00 95.06 84 LYS A CA 1
ATOM 658 C C . LYS A 1 84 ? -4.879 9.910 6.055 1.00 95.06 84 LYS A C 1
ATOM 660 O O . LYS A 1 84 ? -4.349 9.525 5.006 1.00 95.06 84 LYS A O 1
ATOM 665 N N . ASN A 1 85 ? -4.818 11.166 6.476 1.00 93.38 85 ASN A N 1
ATOM 666 C CA . ASN A 1 85 ? -4.159 12.216 5.718 1.00 93.38 85 ASN A CA 1
ATOM 667 C C . ASN A 1 85 ? -2.682 11.881 5.458 1.00 93.38 85 ASN A C 1
ATOM 669 O O . ASN A 1 85 ? -1.934 11.484 6.352 1.00 93.38 85 ASN A O 1
ATOM 673 N N . GLY A 1 86 ? -2.246 12.071 4.217 1.00 91.69 86 GLY A N 1
ATOM 674 C CA . GLY A 1 86 ? -0.838 11.983 3.846 1.00 91.69 86 GLY A CA 1
ATOM 675 C C . GLY A 1 86 ? -0.241 10.586 3.656 1.00 91.69 86 GLY A C 1
ATOM 676 O O . GLY A 1 86 ? 0.934 10.500 3.303 1.00 91.69 86 GLY A O 1
ATOM 677 N N . ILE A 1 87 ? -1.016 9.499 3.783 1.00 93.88 87 ILE A N 1
ATOM 678 C CA . ILE A 1 87 ? -0.520 8.125 3.541 1.00 93.88 87 ILE A CA 1
ATOM 679 C C . ILE A 1 87 ? 0.047 7.917 2.126 1.00 93.88 87 ILE A C 1
ATOM 681 O O . ILE A 1 87 ? 0.874 7.035 1.923 1.00 93.88 87 ILE A O 1
ATOM 685 N N . PHE A 1 88 ? -0.359 8.742 1.155 1.00 95.12 88 PHE A N 1
ATOM 686 C CA . PHE A 1 88 ? 0.098 8.676 -0.237 1.00 95.12 88 PHE A CA 1
ATOM 687 C C . PHE A 1 88 ? 1.055 9.814 -0.632 1.00 95.12 88 PHE A C 1
ATOM 689 O O . PHE A 1 88 ? 1.416 9.911 -1.801 1.00 95.12 88 PHE A O 1
ATOM 696 N N . ASN A 1 89 ? 1.489 10.673 0.301 1.00 92.25 89 ASN A N 1
ATOM 697 C CA . ASN A 1 89 ? 2.261 11.884 -0.026 1.00 92.25 89 ASN A CA 1
ATOM 698 C C . ASN A 1 89 ? 3.588 11.602 -0.746 1.00 92.25 89 ASN A C 1
ATOM 700 O O . ASN A 1 89 ? 4.039 12.421 -1.542 1.00 92.25 89 ASN A O 1
ATOM 704 N N . ASN A 1 90 ? 4.214 10.455 -0.475 1.00 89.19 90 ASN A N 1
ATOM 705 C CA . ASN A 1 90 ? 5.479 10.061 -1.097 1.00 89.19 90 ASN A CA 1
ATOM 706 C C . ASN A 1 90 ? 5.309 9.431 -2.490 1.00 89.19 90 ASN A C 1
ATOM 708 O O . ASN A 1 90 ? 6.293 9.244 -3.197 1.00 89.19 90 ASN A O 1
ATOM 712 N N . LEU A 1 91 ? 4.079 9.134 -2.919 1.00 96.50 91 LEU A N 1
ATOM 713 C CA . LEU A 1 91 ? 3.796 8.515 -4.216 1.00 96.50 91 LEU A CA 1
ATOM 714 C C . LEU A 1 91 ? 3.735 9.573 -5.331 1.00 96.50 91 LEU A C 1
ATOM 716 O O . LEU A 1 91 ? 2.712 9.759 -5.988 1.00 96.50 91 LEU A O 1
ATOM 720 N N . THR A 1 92 ? 4.835 10.301 -5.525 1.00 96.00 92 THR A N 1
ATOM 721 C CA . THR A 1 92 ? 4.895 11.487 -6.403 1.00 96.00 92 THR A CA 1
ATOM 722 C C . THR A 1 92 ? 4.676 11.179 -7.888 1.00 96.00 92 THR A C 1
ATOM 724 O O . THR A 1 92 ? 4.227 12.054 -8.628 1.00 96.00 92 THR A O 1
ATOM 727 N N . SER A 1 93 ? 4.928 9.938 -8.318 1.00 97.44 93 SER A N 1
ATOM 728 C CA . SER A 1 93 ? 4.705 9.470 -9.694 1.00 97.44 93 SER A CA 1
ATOM 729 C C . SER A 1 93 ? 3.369 8.740 -9.902 1.00 97.44 93 SER A C 1
ATOM 731 O O . SER A 1 93 ? 3.153 8.175 -10.975 1.00 97.44 93 SER A O 1
ATOM 733 N N . LEU A 1 94 ? 2.471 8.716 -8.908 1.00 98.00 94 LEU A N 1
ATOM 734 C CA . LEU A 1 94 ? 1.263 7.889 -8.957 1.00 98.00 94 LEU A CA 1
ATOM 735 C C . LEU A 1 94 ? 0.272 8.379 -10.017 1.00 98.00 94 LEU A C 1
ATOM 737 O O . LEU A 1 94 ? -0.174 9.523 -10.009 1.00 98.00 94 LEU A O 1
ATOM 741 N N . ILE A 1 95 ? -0.127 7.469 -10.904 1.00 98.12 95 ILE A N 1
ATOM 742 C CA . ILE A 1 95 ? -1.072 7.725 -11.998 1.00 98.12 95 ILE A CA 1
ATOM 743 C C . ILE A 1 95 ? -2.423 7.072 -11.702 1.00 98.12 95 ILE A C 1
ATOM 745 O O . ILE A 1 95 ? -3.469 7.624 -12.044 1.00 98.12 95 ILE A O 1
ATOM 749 N N . LYS A 1 96 ? -2.426 5.881 -11.086 1.00 98.50 96 LYS A N 1
ATOM 750 C CA . LYS A 1 96 ? -3.662 5.153 -10.763 1.00 98.50 96 LYS A CA 1
ATOM 751 C C . LYS A 1 96 ? -3.637 4.605 -9.348 1.00 98.50 96 LYS A C 1
ATOM 753 O O . LYS A 1 96 ? -2.714 3.889 -8.962 1.00 98.50 96 LYS A O 1
ATOM 758 N N . LEU A 1 97 ? -4.722 4.880 -8.634 1.00 98.25 97 LEU A N 1
ATOM 759 C CA . LEU A 1 97 ? -5.001 4.372 -7.302 1.00 98.25 97 LEU A CA 1
ATOM 760 C C . LEU A 1 97 ? -6.348 3.649 -7.312 1.00 98.25 97 LEU A C 1
ATOM 762 O O . LEU A 1 97 ? -7.378 4.243 -7.633 1.00 98.25 97 LEU A O 1
ATOM 766 N N . TYR A 1 98 ? -6.348 2.365 -6.961 1.00 98.62 98 TYR A N 1
ATOM 767 C CA . TYR A 1 98 ? -7.566 1.561 -6.879 1.00 98.62 98 TYR A CA 1
ATOM 768 C C . TYR A 1 98 ? -7.915 1.273 -5.421 1.00 98.62 98 TYR A C 1
ATOM 770 O O . TYR A 1 98 ? -7.229 0.496 -4.767 1.00 98.62 98 TYR A O 1
ATOM 778 N N . LEU A 1 99 ? -9.010 1.867 -4.942 1.00 98.19 99 LEU A N 1
ATOM 779 C CA . LEU A 1 99 ? -9.503 1.726 -3.561 1.00 98.19 99 LEU A CA 1
ATOM 780 C C . LEU A 1 99 ? -10.926 1.152 -3.469 1.00 98.19 99 LEU A C 1
ATOM 782 O O . LEU A 1 99 ? -11.459 0.998 -2.374 1.00 98.19 99 LEU A O 1
ATOM 786 N N . HIS A 1 100 ? -11.557 0.834 -4.602 1.00 98.38 100 HIS A N 1
ATOM 787 C CA . HIS A 1 100 ? -12.907 0.264 -4.632 1.00 98.38 100 HIS A CA 1
ATOM 788 C C . HIS A 1 100 ? -12.985 -1.060 -3.853 1.00 98.38 100 HIS A C 1
ATOM 790 O O . HIS A 1 100 ? -11.973 -1.724 -3.645 1.00 98.38 100 HIS A O 1
ATOM 796 N N . GLN A 1 101 ? -14.186 -1.462 -3.427 1.00 98.38 101 GLN A N 1
ATOM 797 C CA . GLN A 1 101 ? -14.371 -2.662 -2.593 1.00 98.38 101 GLN A CA 1
ATOM 798 C C . GLN A 1 101 ? -13.534 -2.622 -1.297 1.00 98.38 101 GLN A C 1
ATOM 800 O O . GLN A 1 101 ? -12.975 -3.628 -0.881 1.00 98.38 101 GLN A O 1
ATOM 805 N N . ASN A 1 102 ? -13.428 -1.445 -0.688 1.00 98.62 102 ASN A N 1
ATOM 806 C CA . ASN A 1 102 ? -13.074 -1.292 0.720 1.00 98.62 102 ASN A CA 1
ATOM 807 C C . ASN A 1 102 ? -14.321 -0.855 1.503 1.00 98.62 102 ASN A C 1
ATOM 809 O O . ASN A 1 102 ? -15.399 -0.693 0.929 1.00 98.62 102 ASN A O 1
ATOM 813 N N . GLU A 1 103 ? -14.158 -0.626 2.800 1.00 98.25 103 GLU A N 1
ATOM 814 C CA . GLU A 1 103 ? -15.207 -0.195 3.726 1.00 98.25 103 GLU A CA 1
ATOM 815 C C . GLU A 1 103 ? -14.989 1.270 4.149 1.00 98.25 103 GLU A C 1
ATOM 817 O O . GLU A 1 103 ? -15.295 1.652 5.276 1.00 98.25 103 GLU A O 1
ATOM 822 N N . ILE A 1 104 ? -14.416 2.088 3.253 1.00 97.69 104 ILE A N 1
ATOM 823 C CA . ILE A 1 104 ? -14.004 3.465 3.550 1.00 97.69 104 ILE A CA 1
ATOM 824 C C . ILE A 1 104 ? -15.244 4.314 3.826 1.00 97.69 104 ILE A C 1
ATOM 826 O O . ILE A 1 104 ? -16.062 4.541 2.932 1.00 97.69 104 ILE A O 1
ATOM 830 N N . ILE A 1 105 ? -15.350 4.798 5.058 1.00 97.25 105 ILE A N 1
ATOM 831 C CA . ILE A 1 105 ? -16.420 5.687 5.522 1.00 97.25 105 ILE A CA 1
ATOM 832 C C . ILE A 1 105 ? -15.923 7.112 5.773 1.00 97.25 105 ILE A C 1
ATOM 834 O O . ILE A 1 105 ? -16.736 8.032 5.840 1.00 97.25 105 ILE A O 1
ATOM 838 N N . GLU A 1 106 ? -14.607 7.298 5.889 1.00 96.44 106 GLU A N 1
ATOM 839 C CA . GLU A 1 106 ? -13.989 8.571 6.249 1.00 96.44 106 GLU A CA 1
ATOM 840 C C . GLU A 1 106 ? -12.669 8.793 5.499 1.00 96.44 106 GLU A C 1
ATOM 842 O O . GLU A 1 106 ? -11.891 7.863 5.258 1.00 96.44 106 GLU A O 1
ATOM 847 N N . ILE A 1 107 ? -12.438 10.050 5.119 1.00 94.38 107 ILE A N 1
ATOM 848 C CA . ILE A 1 107 ? -11.181 10.555 4.570 1.00 94.38 107 ILE A CA 1
ATOM 849 C C . ILE A 1 107 ? -10.812 11.752 5.439 1.00 94.38 107 ILE A C 1
ATOM 851 O O . ILE A 1 107 ?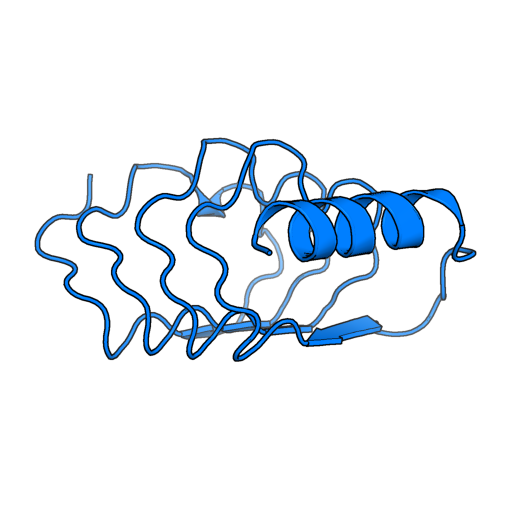 -11.589 12.706 5.512 1.00 94.38 107 ILE A O 1
ATOM 855 N N . GLU A 1 108 ? -9.668 11.660 6.109 1.00 92.00 108 GLU A N 1
ATOM 856 C CA . GLU A 1 108 ? -9.122 12.742 6.934 1.00 92.00 108 GLU A CA 1
ATOM 857 C C . GLU A 1 108 ? -8.422 13.785 6.073 1.00 92.00 108 GLU A C 1
ATOM 859 O O . GLU A 1 108 ? -7.760 13.389 5.087 1.00 92.00 108 GLU A O 1
#

Radius of gyration: 13.16 Å; Cα contacts (8 Å, |Δi|>4): 236; chains: 1; bounding box: 36×31×26 Å

Foldseek 3Di:
DLVVLLVVLVVCLVDDPQDPDADADACAPVQDAEQDACSCQSVLSHQHYHHANHAHAYYDANSCPNVCNHAYYHHAQYAHAEAEPPSCVSPNNYNDYHHHNYNHPYYD

Sequence (108 aa):
TMLLVTLMICFLCQTMPQLTEATRLDESNTQLTILTENMFVNHTSLTDLRLDRNQITEIEPGAFSGLDSLQHLSLHNNKLTILKNGIFNNLTSLIKLYLHQNEIIEIE

Solvent-accessible surface area (backbone atoms only — not comparable to full-atom values): 5750 Å² total; per-residue (Å²): 107,73,68,58,53,60,46,45,55,56,55,51,64,76,69,64,76,89,61,93,54,85,32,70,48,78,54,52,64,66,63,45,45,65,41,48,58,48,68,42,44,79,46,42,50,28,28,35,42,35,47,24,52,26,47,29,49,47,75,40,72,44,24,50,33,53,26,47,50,21,28,35,42,34,46,23,40,26,46,32,36,64,46,63,67,68,55,61,68,54,38,76,45,54,76,44,78,39,61,57,63,41,56,65,79,46,75,93

Nearest PDB structures (foldseek):
  4psj-assembly1_A  TM=8.422E-01  e=2.774E-06  synthetic construct
  3v47-assembly1_B  TM=9.805E-01  e=5.579E-05  Danio rerio
  2z81-assembly1_A  TM=9.035E-01  e=2.051E-05  Mus musculus
  4kt1-assembly1_A  TM=8.757E-01  e=5.939E-05  Homo sapiens
  3a7b-assembly1_A  TM=9.038E-01  e=1.182E-04  Mus musculus

Organism: Owenia fusiformis (NCBI:txid6347)